Protein AF-A0A6J3HGB7-F1 (afdb_monomer_lite)

Structure (mmCIF, N/CA/C/O backbone):
data_AF-A0A6J3HGB7-F1
#
_entry.id   AF-A0A6J3HGB7-F1
#
loop_
_atom_site.group_PDB
_atom_site.id
_atom_site.type_symbol
_atom_site.label_atom_id
_atom_site.label_alt_id
_atom_site.label_comp_id
_atom_site.label_asym_id
_atom_site.label_entity_id
_atom_site.label_seq_id
_atom_site.pdbx_PDB_ins_code
_atom_site.Cartn_x
_atom_site.Cartn_y
_atom_site.Cartn_z
_atom_site.occupancy
_atom_site.B_iso_or_equiv
_atom_site.auth_seq_id
_atom_site.auth_comp_id
_atom_site.auth_asym_id
_atom_site.auth_atom_id
_atom_site.pdbx_PDB_model_num
ATOM 1 N N . MET A 1 1 ? 19.167 -33.750 -19.427 1.00 39.03 1 MET A N 1
ATOM 2 C CA . MET A 1 1 ? 19.162 -32.317 -19.784 1.00 39.03 1 MET A CA 1
ATOM 3 C C . MET A 1 1 ? 17.762 -31.804 -19.495 1.00 39.03 1 MET A C 1
ATOM 5 O O . MET A 1 1 ? 16.835 -32.245 -20.159 1.00 39.03 1 MET A O 1
ATOM 9 N N . PHE A 1 2 ? 17.576 -31.029 -18.424 1.00 48.53 2 PHE A N 1
ATOM 10 C CA . PHE A 1 2 ? 16.255 -30.507 -18.053 1.00 48.53 2 PHE A CA 1
ATOM 11 C C . PHE A 1 2 ? 15.879 -29.371 -19.017 1.00 48.53 2 PHE A C 1
ATOM 13 O O . PHE A 1 2 ? 16.733 -28.519 -19.270 1.00 48.53 2 PHE A O 1
ATOM 20 N N . PRO A 1 3 ? 14.667 -29.353 -19.597 1.00 56.09 3 PRO A N 1
ATOM 21 C CA . PRO A 1 3 ? 14.247 -28.240 -20.438 1.00 56.09 3 PRO A CA 1
ATOM 22 C C . PRO A 1 3 ? 14.141 -26.976 -19.579 1.00 56.09 3 PRO A C 1
ATOM 24 O O . PRO A 1 3 ? 13.545 -27.019 -18.503 1.00 56.09 3 PRO A O 1
ATOM 27 N N . LEU A 1 4 ? 14.718 -25.861 -20.044 1.00 62.16 4 LEU A N 1
ATOM 28 C CA . LEU A 1 4 ? 14.452 -24.543 -19.465 1.00 62.16 4 LEU A CA 1
ATOM 29 C C . LEU A 1 4 ? 12.952 -24.276 -19.602 1.00 62.16 4 LEU A C 1
ATOM 31 O O . LEU A 1 4 ? 12.456 -23.952 -20.679 1.00 62.16 4 LEU A O 1
ATOM 35 N N . GLN A 1 5 ? 12.213 -24.481 -18.520 1.00 63.41 5 GLN A N 1
ATOM 36 C CA . GLN A 1 5 ? 10.806 -24.134 -18.468 1.00 63.41 5 GLN A CA 1
ATOM 37 C C . GLN A 1 5 ? 10.692 -22.608 -18.485 1.00 63.41 5 GLN A C 1
ATOM 39 O O . GLN A 1 5 ? 11.228 -21.913 -17.621 1.00 63.41 5 GLN A O 1
ATOM 44 N N . LYS A 1 6 ? 10.014 -22.095 -19.514 1.00 63.28 6 LYS A N 1
ATOM 45 C CA . LYS A 1 6 ? 9.716 -20.674 -19.710 1.00 63.28 6 LYS A CA 1
ATOM 46 C C . LYS A 1 6 ? 8.657 -20.225 -18.696 1.00 63.28 6 LYS A C 1
ATOM 48 O O . LYS A 1 6 ? 7.471 -20.214 -19.005 1.00 63.28 6 LYS A O 1
ATOM 53 N N . TYR A 1 7 ? 9.066 -19.936 -17.466 1.00 66.31 7 TYR A N 1
ATOM 54 C CA . TYR A 1 7 ? 8.133 -19.596 -16.384 1.00 66.31 7 TYR A CA 1
ATOM 55 C C . TYR A 1 7 ? 7.674 -18.131 -16.385 1.00 66.31 7 TYR A C 1
ATOM 57 O O . TYR A 1 7 ? 6.673 -17.800 -15.757 1.00 66.31 7 TYR A O 1
ATOM 65 N N . ASN A 1 8 ? 8.384 -17.261 -17.097 1.00 71.50 8 ASN A N 1
ATOM 66 C CA . ASN A 1 8 ? 8.196 -15.817 -17.079 1.00 71.50 8 ASN A CA 1
ATOM 67 C C . ASN A 1 8 ? 7.549 -15.373 -18.397 1.00 71.50 8 ASN A C 1
ATOM 69 O O . ASN A 1 8 ? 7.973 -15.808 -19.469 1.00 71.50 8 ASN A O 1
ATOM 73 N N . ALA A 1 9 ? 6.566 -14.471 -18.321 1.00 76.38 9 ALA A N 1
ATOM 74 C CA . ALA A 1 9 ? 5.883 -13.916 -19.495 1.00 76.38 9 ALA A CA 1
ATOM 75 C C . ALA A 1 9 ? 6.840 -13.175 -20.452 1.00 76.38 9 ALA A C 1
ATOM 77 O O . ALA A 1 9 ? 6.576 -13.082 -21.647 1.00 76.38 9 ALA A O 1
ATOM 78 N N . ASP A 1 10 ? 7.985 -12.734 -19.931 1.00 77.81 10 ASP A N 1
ATOM 79 C CA . ASP A 1 10 ? 8.996 -11.975 -20.663 1.00 77.81 10 ASP A CA 1
ATOM 80 C C . ASP A 1 10 ? 10.023 -12.849 -21.403 1.00 77.81 10 ASP A C 1
ATOM 82 O O . ASP A 1 10 ? 10.951 -12.327 -22.017 1.00 77.81 10 ASP A O 1
ATOM 86 N N . TYR A 1 11 ? 9.902 -14.183 -21.339 1.00 75.81 11 TYR A N 1
ATOM 87 C CA . TYR A 1 11 ? 10.929 -15.105 -21.843 1.00 75.81 11 TYR A CA 1
ATOM 88 C C . TYR A 1 11 ? 11.267 -14.891 -23.330 1.00 75.81 11 TYR A C 1
ATOM 90 O O . TYR A 1 11 ? 12.415 -15.062 -23.732 1.00 75.81 11 TYR A O 1
ATOM 98 N N . ASP A 1 12 ? 10.275 -14.525 -24.144 1.00 84.25 12 ASP A N 1
ATOM 99 C CA . ASP A 1 12 ? 10.430 -14.336 -25.591 1.00 84.25 12 ASP A CA 1
ATOM 100 C C . ASP A 1 12 ? 10.630 -12.856 -25.992 1.00 84.25 12 ASP A C 1
ATOM 102 O O . ASP A 1 12 ? 10.549 -12.518 -27.175 1.00 84.25 12 ASP A O 1
ATOM 106 N N . LEU A 1 13 ? 10.904 -11.956 -25.036 1.00 84.56 13 LEU A N 1
ATOM 107 C CA . LEU A 1 13 ? 11.159 -10.545 -25.334 1.00 84.56 13 LEU A CA 1
ATOM 108 C C . LEU A 1 13 ? 12.553 -10.332 -25.932 1.00 84.56 13 LEU A C 1
ATOM 110 O O . LEU A 1 13 ? 13.559 -10.878 -25.477 1.00 84.56 13 LEU A O 1
ATOM 114 N N . SER A 1 14 ? 12.631 -9.447 -26.926 1.00 88.56 14 SER A N 1
ATOM 115 C CA . SER A 1 14 ? 13.919 -8.897 -27.354 1.00 88.56 14 SER A CA 1
ATOM 116 C C . SER A 1 14 ? 14.543 -8.057 -26.236 1.00 88.56 14 SER A C 1
ATOM 118 O O . SER A 1 14 ? 13.838 -7.501 -25.396 1.00 88.56 14 SER A O 1
ATOM 120 N N . ALA A 1 15 ? 15.867 -7.879 -26.268 1.00 89.06 15 ALA A N 1
ATOM 121 C CA . ALA A 1 15 ? 16.575 -7.057 -25.281 1.00 89.06 15 ALA A CA 1
ATOM 122 C C . ALA A 1 15 ? 16.002 -5.631 -25.160 1.00 89.06 15 ALA A C 1
ATOM 124 O O . ALA A 1 15 ? 15.938 -5.081 -24.064 1.00 89.06 15 ALA A O 1
ATOM 125 N N . ARG A 1 16 ? 15.537 -5.051 -26.275 1.00 92.25 16 ARG A N 1
ATOM 126 C CA . ARG A 1 16 ? 14.881 -3.739 -26.284 1.00 92.25 16 ARG A CA 1
ATOM 127 C C . ARG A 1 16 ? 13.529 -3.774 -25.580 1.00 92.25 16 ARG A C 1
ATOM 129 O O . ARG A 1 16 ? 13.282 -2.934 -24.731 1.00 92.25 16 ARG A O 1
ATOM 136 N N . GLN A 1 17 ? 12.689 -4.756 -25.899 1.00 92.44 17 GLN A N 1
ATOM 137 C CA . GLN A 1 17 ? 11.391 -4.899 -25.240 1.00 92.44 17 GLN A CA 1
ATOM 138 C C . GLN A 1 17 ? 11.554 -5.174 -23.745 1.00 92.44 17 GLN A C 1
ATOM 140 O O . GLN A 1 17 ? 10.836 -4.584 -22.958 1.00 92.44 17 GLN A O 1
ATOM 145 N N . GLY A 1 18 ? 12.528 -5.997 -23.345 1.00 90.50 18 GLY A N 1
ATOM 146 C CA . GLY A 1 18 ? 12.835 -6.212 -21.931 1.00 90.50 18 GLY A CA 1
ATOM 147 C C . GLY A 1 18 ? 13.256 -4.922 -21.220 1.00 90.50 18 GLY A C 1
ATOM 148 O O . GLY A 1 18 ? 12.787 -4.650 -20.118 1.00 90.50 18 GLY A O 1
ATOM 149 N N . ALA A 1 19 ? 14.087 -4.095 -21.864 1.00 93.44 19 ALA A N 1
ATOM 150 C CA . ALA A 1 19 ? 14.462 -2.787 -21.330 1.00 93.44 19 ALA A CA 1
ATOM 151 C C . ALA A 1 19 ? 13.259 -1.834 -21.226 1.00 93.44 19 ALA A C 1
ATOM 153 O O . ALA A 1 19 ? 13.108 -1.166 -20.206 1.00 93.44 19 ALA A O 1
ATOM 154 N N . ASP A 1 20 ? 12.387 -1.811 -22.238 1.00 93.88 20 ASP A N 1
ATOM 155 C CA . ASP A 1 20 ? 11.163 -1.006 -22.227 1.00 93.88 20 ASP A CA 1
ATOM 156 C C . ASP A 1 20 ? 10.222 -1.466 -21.096 1.00 93.88 20 ASP A C 1
ATOM 158 O O . ASP A 1 20 ? 9.747 -0.634 -20.323 1.00 93.88 20 ASP A O 1
ATOM 162 N N . THR A 1 21 ? 10.008 -2.778 -20.923 1.00 93.19 21 THR A N 1
ATOM 163 C CA . THR A 1 21 ? 9.191 -3.333 -19.829 1.00 93.19 21 THR A CA 1
ATOM 164 C C . THR A 1 21 ? 9.739 -2.915 -18.468 1.00 93.19 21 THR A C 1
ATOM 166 O O . THR A 1 21 ? 8.981 -2.423 -17.634 1.00 93.19 21 THR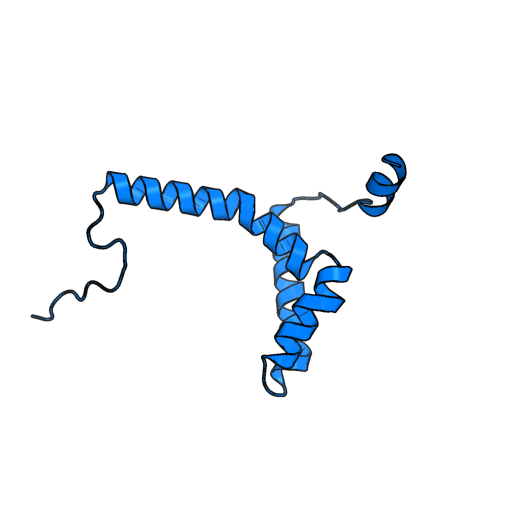 A O 1
ATOM 169 N N . LEU A 1 22 ? 11.054 -3.039 -18.252 1.00 92.94 22 LEU A N 1
ATOM 170 C CA . LEU A 1 22 ? 11.690 -2.604 -17.007 1.00 92.94 22 LEU A CA 1
ATOM 171 C C . LEU A 1 22 ? 11.537 -1.098 -16.784 1.00 92.94 22 LEU A 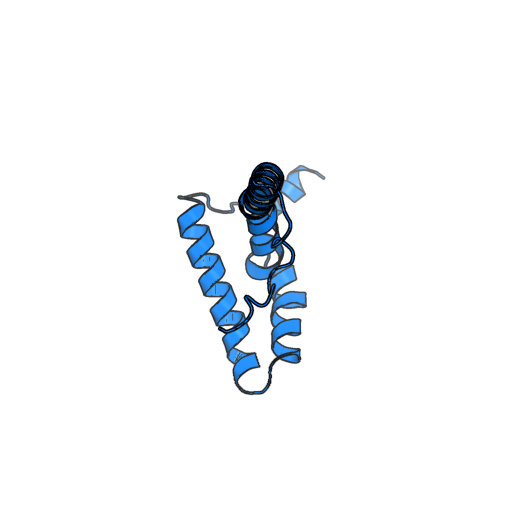C 1
ATOM 173 O O . LEU A 1 22 ? 11.194 -0.690 -15.680 1.00 92.94 22 LEU A O 1
ATOM 177 N N . ALA A 1 23 ? 11.722 -0.275 -17.819 1.00 95.38 23 ALA A N 1
ATOM 178 C CA . ALA A 1 23 ? 11.545 1.171 -17.714 1.00 95.38 23 ALA A CA 1
ATOM 179 C C . ALA A 1 23 ? 10.110 1.546 -17.305 1.00 95.38 23 ALA A C 1
ATOM 181 O O . ALA A 1 23 ? 9.918 2.404 -16.442 1.00 95.38 23 ALA A O 1
ATOM 182 N N . PHE A 1 24 ? 9.098 0.877 -17.867 1.00 95.00 24 PHE A N 1
ATOM 183 C CA . PHE A 1 24 ? 7.706 1.080 -17.464 1.00 95.00 24 PHE A CA 1
ATOM 184 C C . PHE A 1 24 ? 7.424 0.582 -16.045 1.00 95.00 24 PHE A C 1
ATOM 186 O O . PHE A 1 24 ? 6.736 1.274 -15.295 1.00 95.00 24 PHE A O 1
ATOM 193 N N . MET A 1 25 ? 7.960 -0.576 -15.650 1.00 94.75 25 MET A N 1
ATOM 194 C CA . MET A 1 25 ? 7.834 -1.073 -14.276 1.00 94.75 25 MET A CA 1
ATOM 195 C C . MET A 1 25 ? 8.431 -0.080 -13.277 1.00 94.75 25 MET A C 1
ATOM 197 O O . MET A 1 25 ? 7.751 0.300 -12.327 1.00 94.75 25 MET A O 1
ATOM 201 N N . SER A 1 26 ? 9.644 0.415 -13.537 1.00 94.44 26 SER A N 1
ATOM 202 C CA . SER A 1 26 ? 10.288 1.430 -12.703 1.00 94.44 26 SER A CA 1
ATOM 203 C C . SER A 1 26 ? 9.466 2.715 -12.630 1.00 94.44 26 SER A C 1
ATOM 205 O O . SER A 1 26 ? 9.275 3.252 -11.545 1.00 94.44 26 SER A O 1
ATOM 207 N N . LEU A 1 27 ? 8.894 3.180 -13.746 1.00 94.88 27 LEU A N 1
ATOM 208 C CA . LEU A 1 27 ? 8.027 4.361 -13.739 1.00 94.88 27 LEU A CA 1
ATOM 209 C C . LEU A 1 27 ? 6.795 4.172 -12.838 1.00 94.88 27 LEU A C 1
ATOM 211 O O . LEU A 1 27 ? 6.429 5.083 -12.094 1.00 94.88 27 LEU A O 1
ATOM 215 N N . LEU A 1 28 ? 6.148 3.004 -12.892 1.00 94.19 28 LEU A N 1
ATOM 216 C CA . LEU A 1 28 ? 5.005 2.695 -12.029 1.00 94.19 28 LEU A CA 1
ATOM 217 C C . LEU A 1 28 ? 5.423 2.602 -10.558 1.00 94.19 28 LEU A C 1
ATOM 219 O O . LEU A 1 28 ? 4.744 3.152 -9.691 1.00 94.19 28 LEU A O 1
ATOM 223 N N . GLU A 1 29 ? 6.547 1.954 -10.269 1.00 89.81 29 GLU A N 1
ATOM 224 C CA . GLU A 1 29 ? 7.092 1.867 -8.913 1.00 89.81 29 GLU A CA 1
ATOM 225 C C . GLU A 1 29 ? 7.471 3.241 -8.346 1.00 89.81 29 GLU A C 1
ATOM 227 O O . GLU A 1 29 ? 7.265 3.493 -7.162 1.00 89.81 29 GLU A O 1
ATOM 232 N N . GLU A 1 30 ? 7.971 4.157 -9.171 1.00 87.25 30 GLU A N 1
ATOM 233 C CA . GLU A 1 30 ? 8.368 5.492 -8.724 1.00 87.25 30 GLU A CA 1
ATOM 234 C C . GLU A 1 30 ? 7.199 6.473 -8.607 1.00 87.25 30 GLU A C 1
ATOM 236 O O . GLU A 1 30 ? 7.221 7.352 -7.745 1.00 87.25 30 GLU A O 1
ATOM 241 N N . LYS A 1 31 ? 6.194 6.380 -9.485 1.00 87.94 31 LYS A N 1
ATOM 242 C CA . LYS A 1 31 ? 5.119 7.385 -9.574 1.00 87.94 31 LYS A CA 1
ATOM 243 C C . LYS A 1 31 ? 3.785 6.909 -9.029 1.00 87.94 31 LYS A C 1
ATOM 245 O O . LYS A 1 31 ? 3.086 7.693 -8.398 1.00 87.94 31 LYS A O 1
ATOM 250 N N . LEU A 1 32 ? 3.421 5.651 -9.264 1.00 89.94 32 LEU A N 1
ATOM 251 C CA . LEU A 1 32 ? 2.115 5.120 -8.876 1.00 89.94 32 LEU A CA 1
ATOM 252 C C . LEU A 1 32 ? 2.150 4.467 -7.494 1.00 89.94 32 LEU A C 1
ATOM 254 O O . LEU A 1 32 ? 1.245 4.684 -6.690 1.00 89.94 32 LEU A O 1
ATOM 258 N N . LEU A 1 33 ? 3.191 3.685 -7.196 1.00 88.25 33 LEU A N 1
ATOM 259 C CA . LEU A 1 33 ? 3.286 2.975 -5.921 1.00 88.25 33 LEU A CA 1
ATOM 260 C C . LEU A 1 33 ? 3.213 3.911 -4.698 1.00 88.25 33 LEU A C 1
ATOM 262 O O . LEU A 1 33 ? 2.485 3.558 -3.771 1.00 88.25 33 LEU A O 1
ATOM 266 N N . PRO A 1 34 ? 3.859 5.098 -4.665 1.00 88.25 34 PRO A N 1
ATOM 267 C CA . PRO A 1 34 ? 3.738 6.004 -3.522 1.00 88.25 34 PRO A CA 1
ATOM 268 C C . PRO A 1 34 ? 2.300 6.477 -3.290 1.00 88.25 34 PRO A C 1
ATOM 270 O O . PRO A 1 34 ? 1.844 6.494 -2.150 1.00 88.25 34 PRO A O 1
ATOM 273 N N . VAL A 1 35 ? 1.566 6.784 -4.368 1.00 90.31 35 VAL A N 1
ATOM 274 C CA . VAL A 1 35 ? 0.155 7.200 -4.307 1.00 90.31 35 VAL A CA 1
ATOM 275 C C . VAL A 1 35 ? -0.700 6.079 -3.728 1.00 90.31 35 VAL A C 1
ATOM 277 O O . VAL A 1 35 ? -1.450 6.302 -2.784 1.00 90.31 35 VAL A O 1
ATOM 280 N N . LEU A 1 36 ? -0.537 4.850 -4.226 1.00 91.44 36 LEU A N 1
ATOM 281 C CA . LEU A 1 36 ? -1.273 3.695 -3.708 1.00 91.44 36 LEU A CA 1
ATOM 282 C C . LEU A 1 36 ? -0.957 3.445 -2.232 1.00 91.44 36 LEU A C 1
ATOM 284 O O . LEU A 1 36 ? -1.865 3.201 -1.440 1.00 91.44 36 LEU A O 1
ATOM 288 N N . VAL A 1 37 ? 0.318 3.518 -1.841 1.00 90.38 37 VAL A N 1
ATOM 289 C CA . VAL A 1 37 ? 0.709 3.336 -0.440 1.00 90.38 37 VAL A CA 1
ATOM 290 C C . VAL A 1 37 ? 0.073 4.412 0.440 1.00 90.38 37 VAL A C 1
ATOM 292 O O . VAL A 1 37 ? -0.462 4.070 1.494 1.00 90.38 37 VAL A O 1
ATOM 295 N N . HIS A 1 38 ? 0.072 5.673 -0.003 1.00 89.94 38 HIS A N 1
ATOM 296 C CA . HIS A 1 38 ? -0.593 6.763 0.703 1.00 89.94 38 HIS A CA 1
ATOM 297 C C . HIS A 1 38 ? -2.088 6.480 0.882 1.00 89.94 38 HIS A C 1
ATOM 299 O O . HIS A 1 38 ? -2.574 6.404 2.009 1.00 89.94 38 HIS A O 1
ATOM 305 N N . THR A 1 39 ? -2.797 6.213 -0.215 1.00 92.81 39 THR A N 1
ATOM 306 C CA . THR A 1 39 ? -4.239 5.947 -0.207 1.00 92.81 39 THR A CA 1
ATOM 307 C C . THR A 1 39 ? -4.611 4.755 0.673 1.00 92.81 39 THR A C 1
ATOM 309 O O . THR A 1 39 ? -5.600 4.822 1.392 1.00 92.81 39 THR A O 1
ATOM 312 N N . PHE A 1 40 ? -3.850 3.657 0.641 1.00 93.06 40 PHE A N 1
ATOM 313 C CA . PHE A 1 40 ? -4.222 2.451 1.386 1.00 93.06 40 PHE A CA 1
ATOM 314 C C . PHE A 1 40 ? -3.788 2.462 2.855 1.00 93.06 40 PHE A C 1
ATOM 316 O O . PHE A 1 40 ? -4.478 1.856 3.680 1.00 93.06 40 PHE A O 1
ATOM 323 N N . TRP A 1 41 ? -2.649 3.077 3.187 1.00 92.69 41 TRP A N 1
ATOM 324 C CA . TRP A 1 41 ? -2.005 2.908 4.498 1.00 92.69 41 TRP A CA 1
ATOM 325 C C . TRP A 1 41 ? -1.834 4.200 5.301 1.00 92.69 41 TRP A C 1
ATOM 327 O O . TRP A 1 41 ? -1.687 4.109 6.523 1.00 92.69 41 TRP A O 1
ATOM 337 N N . ILE A 1 42 ? -1.840 5.365 4.648 1.00 89.06 42 ILE A N 1
ATOM 338 C CA . ILE A 1 42 ? -1.606 6.669 5.289 1.00 89.06 42 ILE A CA 1
ATOM 339 C C . ILE A 1 42 ? -2.908 7.439 5.463 1.00 89.06 42 ILE A C 1
ATOM 341 O O . ILE A 1 42 ? -3.177 7.909 6.567 1.00 89.06 42 ILE A O 1
ATOM 345 N N . ASP A 1 43 ? -3.740 7.503 4.421 1.00 91.88 43 ASP A N 1
ATOM 346 C CA . ASP A 1 43 ? -5.059 8.115 4.531 1.00 91.88 43 ASP A CA 1
ATOM 347 C C . ASP A 1 43 ? -5.885 7.386 5.599 1.00 91.88 43 ASP A C 1
ATOM 349 O O . ASP A 1 43 ? -6.183 6.189 5.502 1.00 91.88 43 ASP A O 1
ATOM 353 N N . THR A 1 44 ? -6.227 8.117 6.659 1.00 90.81 44 THR A N 1
ATOM 354 C CA . THR A 1 44 ? -6.806 7.523 7.870 1.00 90.81 44 THR A CA 1
ATOM 355 C C . THR A 1 44 ? -8.184 6.944 7.581 1.00 90.81 44 THR A C 1
ATOM 357 O O . THR A 1 44 ? -8.516 5.858 8.070 1.00 90.81 44 THR A O 1
ATOM 360 N N . LYS A 1 45 ? -8.975 7.631 6.750 1.00 93.62 45 LYS A N 1
ATOM 361 C CA . LYS A 1 45 ? -10.324 7.202 6.391 1.00 93.62 45 LYS A CA 1
ATOM 362 C C . LYS A 1 45 ? -10.284 5.904 5.591 1.00 93.62 45 LYS A C 1
ATOM 364 O O . LYS A 1 45 ? -10.887 4.915 6.009 1.00 93.62 45 LYS A O 1
ATOM 369 N N . ASN A 1 46 ? -9.516 5.862 4.508 1.00 93.19 46 ASN A N 1
ATOM 370 C CA . ASN A 1 46 ? -9.359 4.673 3.678 1.00 93.19 46 ASN A CA 1
ATOM 371 C C . ASN A 1 46 ? -8.751 3.512 4.465 1.00 93.19 46 ASN A C 1
ATOM 373 O O . ASN A 1 46 ? -9.233 2.380 4.359 1.00 93.19 46 ASN A O 1
ATOM 377 N N . TYR A 1 47 ? -7.744 3.768 5.305 1.00 95.19 47 TYR A N 1
ATOM 378 C CA . TYR A 1 47 ? -7.145 2.715 6.114 1.00 95.19 47 TYR A CA 1
ATOM 379 C C . TYR A 1 47 ? -8.159 2.086 7.080 1.00 95.19 47 TYR A C 1
ATOM 381 O O . TYR A 1 47 ? -8.268 0.859 7.139 1.00 95.19 47 TYR A O 1
ATOM 389 N N . VAL A 1 48 ? -8.920 2.890 7.828 1.00 93.69 48 VAL A N 1
ATOM 390 C CA . VAL A 1 48 ? -9.866 2.383 8.836 1.00 93.69 48 VAL A CA 1
ATOM 391 C C . VAL A 1 48 ? -11.112 1.775 8.197 1.00 93.69 48 VAL A C 1
ATOM 393 O O . VAL A 1 48 ? -11.593 0.737 8.662 1.00 93.69 48 VAL A O 1
ATOM 396 N N . GLU A 1 49 ? -11.655 2.406 7.159 1.00 95.31 49 GLU A N 1
ATOM 397 C CA . GLU A 1 49 ? -12.933 2.009 6.570 1.00 95.31 49 GLU A CA 1
ATOM 398 C C . GLU A 1 49 ? -12.802 0.889 5.544 1.00 95.31 49 GLU A C 1
ATOM 400 O O . GLU A 1 49 ? -13.721 0.074 5.455 1.00 95.31 49 GLU A O 1
ATOM 405 N N . VAL A 1 50 ? -11.677 0.821 4.825 1.00 95.94 50 VAL A N 1
ATOM 406 C CA . VAL A 1 50 ? -11.477 -0.098 3.699 1.00 95.94 50 VAL A CA 1
ATOM 407 C C . VAL A 1 50 ? -10.328 -1.061 3.980 1.00 95.94 50 VAL A C 1
ATOM 409 O O . VAL A 1 50 ? -10.571 -2.247 4.207 1.00 95.94 50 VAL A O 1
ATOM 412 N N . THR A 1 51 ? -9.082 -0.579 4.019 1.00 95.88 51 THR A N 1
ATOM 413 C CA . THR A 1 51 ? -7.888 -1.441 4.018 1.00 95.88 51 THR A CA 1
ATOM 414 C C . THR A 1 51 ? -7.862 -2.378 5.222 1.00 95.88 51 THR A C 1
ATOM 416 O O . THR A 1 51 ? -7.789 -3.598 5.073 1.00 95.88 51 THR A O 1
ATOM 419 N N . ARG A 1 52 ? -7.969 -1.836 6.439 1.00 95.69 52 ARG A N 1
ATOM 420 C CA . ARG A 1 52 ? -7.908 -2.627 7.672 1.00 95.69 52 ARG A CA 1
ATOM 421 C C . ARG A 1 52 ? -9.041 -3.644 7.746 1.00 95.69 52 ARG A C 1
ATOM 423 O O . ARG A 1 52 ? -8.787 -4.774 8.153 1.00 95.69 52 ARG A O 1
ATOM 430 N N . LYS A 1 53 ? -10.268 -3.254 7.378 1.00 94.88 53 LYS A N 1
ATOM 431 C CA . LYS A 1 53 ? -11.432 -4.153 7.415 1.00 94.88 53 LYS A CA 1
ATOM 432 C C . LYS A 1 53 ? -11.272 -5.292 6.420 1.00 94.88 53 LYS A C 1
ATOM 434 O O . LYS A 1 53 ? -11.383 -6.443 6.820 1.00 94.88 53 LYS A O 1
ATOM 439 N N . TRP A 1 54 ? -10.893 -4.980 5.181 1.00 95.69 54 TRP A N 1
ATOM 440 C CA . TRP A 1 54 ? -10.681 -5.984 4.143 1.00 95.69 54 TRP A CA 1
ATOM 441 C C . TRP A 1 54 ? -9.635 -7.025 4.558 1.00 95.69 54 TRP A C 1
ATOM 443 O O . TRP A 1 54 ? -9.895 -8.225 4.493 1.00 95.69 54 TRP A O 1
ATOM 453 N N . TYR A 1 55 ? -8.479 -6.590 5.078 1.00 95.06 55 TYR A N 1
ATOM 454 C CA . TYR A 1 55 ? -7.467 -7.526 5.578 1.00 95.06 55 TYR A CA 1
ATOM 455 C C . TYR A 1 55 ? -7.934 -8.293 6.825 1.00 95.06 55 TYR A C 1
ATOM 457 O O . TYR A 1 55 ? -7.575 -9.457 6.991 1.00 95.06 55 TYR A O 1
ATOM 465 N N . ALA A 1 56 ? -8.714 -7.674 7.716 1.00 94.81 56 ALA A N 1
ATOM 466 C CA . ALA A 1 56 ? -9.234 -8.357 8.898 1.00 94.81 56 ALA A CA 1
ATOM 467 C C . ALA A 1 56 ? -10.276 -9.439 8.550 1.00 94.81 56 ALA A C 1
ATOM 469 O O . ALA A 1 56 ? -10.362 -10.448 9.249 1.00 94.81 56 ALA A O 1
ATOM 470 N N . GLU A 1 57 ? -11.037 -9.243 7.473 1.00 95.56 57 GLU A N 1
ATOM 471 C CA . GLU A 1 57 ? -12.024 -10.198 6.958 1.00 95.56 57 GLU A CA 1
ATOM 472 C C . GLU A 1 57 ? -11.378 -11.312 6.124 1.00 95.56 57 GLU A C 1
ATOM 474 O O . GLU A 1 57 ? -11.773 -12.471 6.230 1.00 95.56 57 GLU A O 1
ATOM 479 N N . ALA A 1 58 ? -10.363 -10.982 5.321 1.00 96.44 58 ALA A N 1
ATOM 480 C CA . ALA A 1 58 ? -9.685 -11.941 4.450 1.00 96.44 58 ALA A CA 1
ATOM 481 C C . ALA A 1 58 ? -8.731 -12.888 5.201 1.00 96.44 58 ALA A C 1
ATOM 483 O O . ALA A 1 58 ? -8.407 -13.966 4.699 1.00 96.44 58 ALA A O 1
ATOM 484 N N . MET A 1 59 ? -8.254 -12.498 6.388 1.00 93.75 59 MET A N 1
ATOM 485 C CA . MET A 1 59 ? -7.247 -13.252 7.137 1.00 93.75 59 MET A CA 1
ATOM 486 C C . MET A 1 59 ? -7.861 -14.073 8.280 1.00 93.75 59 MET A C 1
ATOM 488 O O . MET A 1 59 ? -8.719 -13.578 9.014 1.00 93.75 59 MET A O 1
ATOM 492 N N . PRO A 1 60 ? -7.379 -15.306 8.520 1.00 95.62 60 PRO A N 1
ATOM 493 C CA . PRO A 1 60 ? -7.852 -16.113 9.634 1.00 95.62 60 PRO A CA 1
ATOM 494 C C . PRO A 1 60 ? -7.345 -15.571 10.975 1.00 95.62 60 PRO A C 1
ATOM 496 O O . PRO A 1 60 ? -6.299 -14.920 11.071 1.00 95.62 60 PRO A O 1
ATOM 499 N N . PHE A 1 61 ? -8.061 -15.913 12.042 1.00 94.25 61 PHE A N 1
ATOM 500 C CA . PHE A 1 61 ? -7.5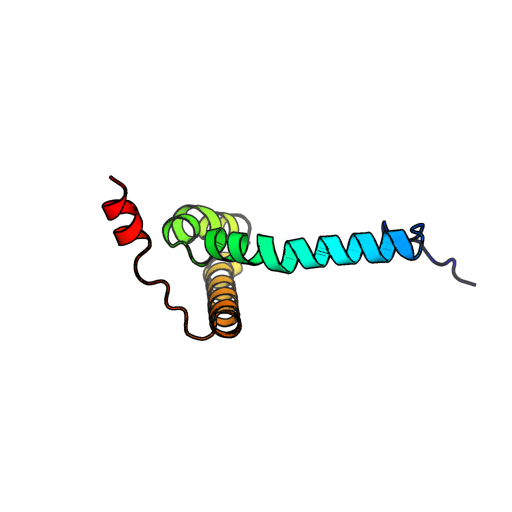75 -15.725 13.404 1.00 94.25 61 PHE A CA 1
ATOM 501 C C . PHE A 1 61 ? -6.241 -16.476 13.615 1.00 94.25 61 PHE A C 1
ATOM 503 O O . PHE A 1 61 ? -6.142 -17.634 13.203 1.00 94.25 61 PHE A O 1
ATOM 510 N N . PRO A 1 62 ? -5.223 -15.879 14.269 1.00 93.56 62 PRO A N 1
ATOM 511 C CA . PRO A 1 62 ? -5.201 -14.549 14.894 1.00 93.56 62 PRO A CA 1
ATOM 512 C C . PRO A 1 62 ? -4.618 -13.433 14.010 1.00 93.56 62 PRO A C 1
ATOM 514 O O . PRO A 1 62 ? -4.451 -12.309 14.482 1.00 93.56 62 PRO A O 1
ATOM 517 N N . LEU A 1 63 ? -4.272 -13.724 12.751 1.00 95.06 63 LEU A N 1
ATOM 518 C CA . LEU A 1 63 ? -3.552 -12.794 11.874 1.00 95.06 63 LEU A CA 1
ATOM 519 C C . LEU A 1 63 ? -4.346 -11.512 11.605 1.00 95.06 63 LEU A C 1
ATOM 521 O O . LEU A 1 63 ? -3.755 -10.434 11.558 1.00 95.06 63 LEU A O 1
ATOM 525 N N . ASN A 1 64 ? -5.672 -11.605 11.499 1.00 94.38 64 ASN A N 1
ATOM 526 C CA . ASN A 1 64 ? -6.552 -10.450 11.306 1.00 94.38 64 ASN A CA 1
ATOM 527 C C . ASN A 1 64 ? -6.409 -9.347 12.372 1.00 94.38 64 ASN A C 1
ATOM 529 O O . ASN A 1 64 ? -6.642 -8.178 12.068 1.00 94.38 64 ASN A O 1
ATOM 533 N N . PHE A 1 65 ? -5.989 -9.680 13.596 1.00 93.25 65 PHE A N 1
ATOM 534 C CA . PHE A 1 65 ? -5.872 -8.710 14.684 1.00 93.25 65 PHE A CA 1
ATOM 535 C C . PHE A 1 65 ? -4.648 -7.800 14.566 1.00 93.25 65 PHE A C 1
ATOM 537 O O . PHE A 1 65 ? -4.729 -6.620 14.908 1.00 93.25 65 PHE A O 1
ATOM 544 N N . PHE A 1 66 ? -3.511 -8.326 14.108 1.00 94.25 66 PHE A N 1
ATOM 545 C CA . PHE A 1 66 ? -2.233 -7.607 14.176 1.00 94.25 66 PHE A CA 1
ATOM 546 C C . PHE A 1 66 ? -1.539 -7.429 12.830 1.00 94.25 66 PHE A C 1
ATOM 548 O O . PHE A 1 66 ? -0.700 -6.535 12.706 1.00 94.25 66 PHE A O 1
ATOM 555 N N . LEU A 1 67 ? -1.865 -8.241 11.820 1.00 94.88 67 LEU A N 1
ATOM 556 C CA . LEU A 1 67 ? -1.226 -8.151 10.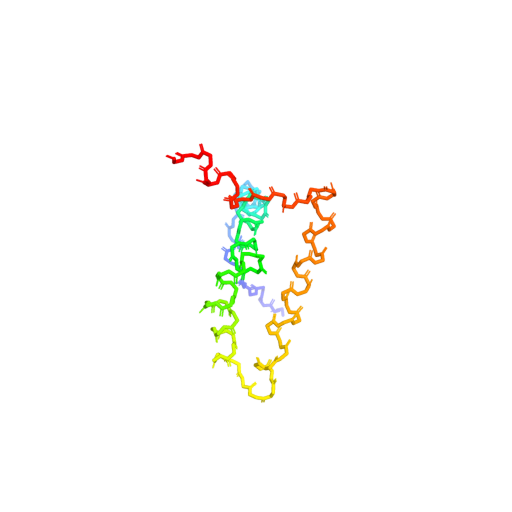511 1.00 94.88 67 LEU A CA 1
ATOM 557 C C . LEU A 1 67 ? -1.486 -6.798 9.826 1.00 94.88 67 LEU A C 1
ATOM 559 O O . LEU A 1 67 ? -0.495 -6.177 9.435 1.00 94.88 67 LEU A O 1
ATOM 563 N N . PRO A 1 68 ? -2.729 -6.264 9.766 1.00 94.50 68 PRO A N 1
ATOM 564 C CA . PRO A 1 68 ? -2.971 -4.961 9.140 1.00 94.50 68 PRO A CA 1
ATOM 565 C C . PRO A 1 68 ? -2.167 -3.840 9.814 1.00 94.50 68 PRO A C 1
ATOM 567 O O . PRO A 1 68 ? -1.494 -3.062 9.145 1.00 94.50 68 PRO A O 1
ATOM 570 N N . GLY A 1 69 ? -2.144 -3.820 11.153 1.00 94.44 69 GLY A N 1
ATOM 571 C CA . GLY A 1 69 ? -1.399 -2.817 11.921 1.00 94.44 69 GLY A CA 1
ATOM 572 C C . GLY A 1 69 ? 0.12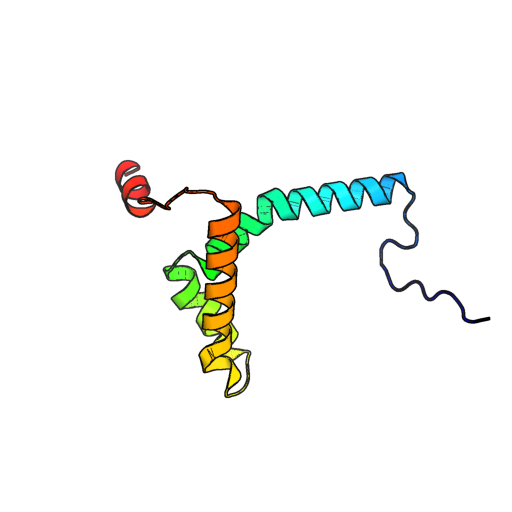3 -2.982 11.857 1.00 94.44 69 GLY A C 1
ATOM 573 O O . GLY A 1 69 ? 0.865 -2.021 12.052 1.00 94.44 69 GLY A O 1
ATOM 574 N N . ARG A 1 70 ? 0.631 -4.190 11.588 1.00 94.94 70 ARG A N 1
ATOM 575 C CA . ARG A 1 70 ? 2.057 -4.401 11.304 1.00 94.94 70 ARG A CA 1
ATOM 576 C C . ARG A 1 70 ? 2.417 -3.859 9.923 1.00 94.94 70 ARG A C 1
ATOM 578 O O . ARG A 1 70 ? 3.402 -3.140 9.815 1.00 94.94 70 ARG A O 1
ATOM 585 N N . MET A 1 71 ? 1.615 -4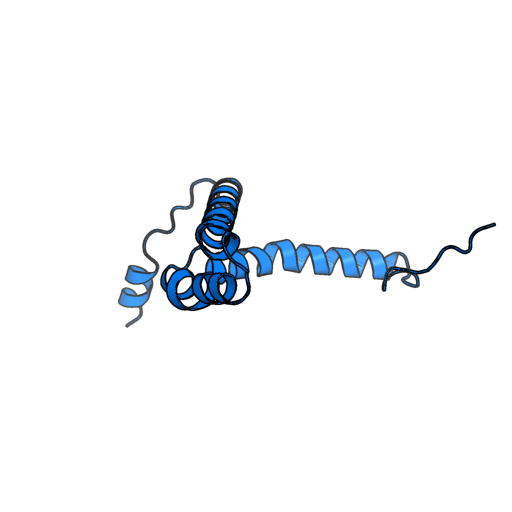.170 8.907 1.00 94.25 71 MET A N 1
ATOM 586 C CA . MET A 1 71 ? 1.844 -3.698 7.541 1.00 94.25 71 MET A CA 1
ATOM 587 C C . MET A 1 71 ? 1.778 -2.171 7.460 1.00 94.25 71 MET A C 1
ATOM 589 O O . MET A 1 71 ? 2.683 -1.560 6.900 1.00 94.25 71 MET A O 1
ATOM 593 N N . GLN A 1 72 ? 0.782 -1.550 8.102 1.00 94.75 72 GLN A N 1
ATOM 594 C CA . GLN A 1 72 ? 0.658 -0.092 8.148 1.00 94.75 72 GLN A CA 1
ATOM 595 C C . GLN A 1 72 ? 1.924 0.573 8.703 1.00 94.75 72 GLN A C 1
ATOM 597 O O . GLN A 1 72 ? 2.454 1.495 8.091 1.00 94.75 72 GLN A O 1
ATOM 602 N N . ARG A 1 73 ? 2.455 0.067 9.826 1.00 93.56 73 ARG A N 1
ATOM 603 C CA . ARG A 1 73 ? 3.702 0.580 10.414 1.00 93.56 73 ARG A CA 1
ATOM 604 C C . ARG A 1 73 ? 4.888 0.461 9.462 1.00 93.56 73 ARG A C 1
ATOM 606 O O . ARG A 1 73 ? 5.607 1.434 9.289 1.00 93.56 73 ARG A O 1
ATOM 613 N N . GLN A 1 74 ? 5.043 -0.680 8.791 1.00 93.12 74 GLN A N 1
ATOM 614 C CA . GLN A 1 74 ? 6.129 -0.872 7.825 1.00 93.12 74 GLN A CA 1
ATOM 615 C C . GLN A 1 74 ? 6.053 0.116 6.652 1.00 93.12 74 GLN A C 1
ATOM 617 O O . GLN A 1 74 ? 7.081 0.631 6.216 1.00 93.12 74 GLN A O 1
ATOM 622 N N . TYR A 1 75 ? 4.851 0.395 6.137 1.00 90.81 75 TYR A N 1
ATOM 623 C CA . TYR A 1 75 ? 4.673 1.365 5.055 1.00 90.81 75 TYR A CA 1
ATOM 624 C C . TYR A 1 75 ? 4.876 2.811 5.519 1.00 90.81 75 TYR A C 1
ATOM 626 O O . TYR A 1 75 ? 5.493 3.583 4.789 1.00 90.81 75 TYR A O 1
ATOM 634 N N . MET A 1 76 ? 4.442 3.159 6.736 1.00 88.81 76 MET A N 1
ATOM 635 C CA . MET A 1 76 ? 4.725 4.467 7.339 1.00 88.81 76 MET A CA 1
ATOM 636 C C . MET A 1 76 ? 6.230 4.693 7.520 1.00 88.81 76 MET A C 1
ATOM 638 O O . MET A 1 76 ? 6.746 5.722 7.096 1.00 88.81 76 MET A O 1
ATOM 642 N N . GLU A 1 77 ? 6.949 3.718 8.082 1.00 89.31 77 GLU A N 1
ATOM 643 C CA . GLU A 1 77 ? 8.407 3.782 8.255 1.00 89.31 77 GLU A CA 1
ATOM 644 C C . GLU A 1 77 ? 9.125 3.911 6.904 1.00 89.31 77 GLU A C 1
ATOM 646 O O . GLU A 1 77 ? 10.015 4.744 6.739 1.00 89.31 77 GLU A O 1
ATOM 651 N N . ARG A 1 78 ? 8.711 3.126 5.900 1.00 85.75 78 ARG A N 1
ATOM 652 C CA . ARG A 1 78 ? 9.290 3.191 4.552 1.00 85.75 78 ARG A CA 1
ATOM 653 C C . ARG A 1 78 ? 9.063 4.550 3.893 1.00 85.75 78 ARG A C 1
ATOM 655 O O . ARG A 1 78 ? 9.980 5.056 3.254 1.00 85.75 78 ARG A O 1
ATOM 662 N N . LEU A 1 79 ? 7.875 5.137 4.037 1.00 80.25 79 LEU A N 1
ATOM 663 C CA . LEU A 1 79 ? 7.599 6.468 3.501 1.00 80.25 79 LEU A CA 1
ATOM 664 C C . LEU A 1 79 ? 8.410 7.543 4.221 1.00 80.25 79 LEU A C 1
ATOM 666 O O . LEU A 1 79 ? 9.012 8.368 3.551 1.00 80.25 79 LEU A O 1
ATOM 670 N N . GLN A 1 80 ? 8.525 7.491 5.548 1.00 80.25 80 GLN A N 1
ATOM 671 C CA . GLN A 1 80 ? 9.371 8.431 6.294 1.00 80.25 80 GLN A CA 1
ATOM 672 C C . GLN A 1 80 ? 10.832 8.403 5.820 1.00 80.25 80 GLN A C 1
ATOM 674 O O . GLN A 1 80 ? 11.459 9.453 5.696 1.00 80.25 80 GLN A O 1
ATOM 679 N N . LEU A 1 81 ? 11.362 7.217 5.501 1.00 81.75 81 LEU A N 1
ATOM 680 C CA . LEU A 1 81 ? 12.714 7.065 4.955 1.00 81.75 81 LEU A CA 1
ATOM 681 C C . LEU A 1 81 ? 12.862 7.631 3.533 1.00 81.75 81 LEU A C 1
ATOM 683 O O . LEU A 1 81 ? 13.920 8.160 3.202 1.00 81.75 81 LEU A O 1
ATOM 687 N N . LEU A 1 82 ? 11.833 7.509 2.692 1.00 73.25 82 LEU A N 1
ATOM 688 C CA . LEU A 1 82 ? 11.858 7.985 1.302 1.00 73.25 82 LEU A CA 1
ATOM 689 C C . LEU A 1 82 ? 11.565 9.486 1.183 1.00 73.25 82 LEU A C 1
ATOM 691 O O . LEU A 1 82 ? 12.102 10.144 0.297 1.00 73.25 82 LEU A O 1
ATOM 695 N N . SER A 1 83 ? 10.715 10.016 2.061 1.00 65.56 83 SER A N 1
ATOM 696 C CA . SER A 1 83 ? 10.170 11.372 1.979 1.00 65.56 83 SER A CA 1
ATOM 697 C C . SER A 1 83 ? 10.993 12.433 2.701 1.00 65.56 83 SER A C 1
ATOM 699 O O . SER A 1 83 ? 10.581 13.584 2.647 1.00 65.56 83 SER A O 1
ATOM 701 N N . GLY A 1 84 ? 12.103 12.076 3.367 1.00 54.03 84 GLY A N 1
ATOM 702 C CA . GLY A 1 84 ? 13.083 13.005 3.955 1.00 54.03 84 GLY A CA 1
ATOM 703 C C . GLY A 1 84 ? 12.490 14.333 4.446 1.00 54.03 84 GLY A C 1
ATOM 704 O O . GLY A 1 84 ? 12.517 15.318 3.720 1.00 54.03 84 GLY A O 1
ATOM 705 N N . GLU A 1 85 ? 11.942 14.347 5.664 1.00 49.72 85 GLU A N 1
ATOM 706 C CA . GLU A 1 85 ? 11.348 15.527 6.328 1.00 49.72 85 GLU A CA 1
ATOM 707 C C . GLU A 1 85 ? 10.075 16.149 5.720 1.00 49.72 85 GLU A C 1
ATOM 709 O O . GLU A 1 85 ? 9.619 17.171 6.233 1.00 49.72 85 GLU A O 1
ATOM 714 N N . HIS A 1 86 ? 9.407 15.557 4.725 1.00 47.72 86 HIS A N 1
ATOM 715 C CA . HIS A 1 86 ? 8.087 16.076 4.347 1.00 47.72 86 HIS A CA 1
ATOM 716 C C . HIS A 1 86 ? 6.991 15.559 5.293 1.00 47.72 86 HIS A C 1
ATOM 718 O O . HIS A 1 86 ? 6.442 14.468 5.125 1.00 47.72 86 HIS A O 1
ATOM 724 N N . ARG A 1 87 ? 6.707 16.350 6.336 1.00 50.16 87 ARG A N 1
ATOM 725 C CA . ARG A 1 87 ? 5.492 16.220 7.150 1.00 50.16 87 ARG A CA 1
ATOM 726 C C . ARG A 1 87 ? 4.274 16.426 6.237 1.00 50.16 87 ARG A C 1
ATOM 728 O O . ARG A 1 87 ? 4.264 17.424 5.517 1.00 50.16 87 ARG A O 1
ATOM 735 N N . PRO A 1 88 ? 3.257 15.549 6.273 1.00 52.38 88 PRO A N 1
ATOM 736 C CA . PRO A 1 88 ? 1.957 15.867 5.705 1.00 52.38 88 PRO A CA 1
ATOM 737 C C . PRO A 1 88 ? 1.307 16.895 6.637 1.00 52.38 88 PRO A C 1
ATOM 739 O O . PRO A 1 88 ? 0.608 16.538 7.582 1.00 52.38 88 PRO A O 1
ATOM 742 N N . GLU A 1 89 ? 1.657 18.167 6.461 1.00 47.09 89 GLU A N 1
ATOM 743 C CA . GLU A 1 89 ? 0.894 19.263 7.049 1.00 47.09 89 GLU A CA 1
ATOM 744 C C . GLU A 1 89 ? -0.307 19.515 6.130 1.00 47.09 89 GLU A C 1
ATOM 746 O O . GLU A 1 89 ? -0.164 19.934 4.983 1.00 47.09 89 GLU A O 1
ATOM 751 N N . ASP A 1 90 ? -1.470 19.133 6.657 1.00 53.16 90 ASP A N 1
ATOM 752 C CA . ASP A 1 90 ? -2.764 19.763 6.423 1.00 53.16 90 ASP A CA 1
ATOM 753 C C . ASP A 1 90 ? -3.362 19.682 5.004 1.00 53.16 90 ASP A C 1
ATOM 755 O O . ASP A 1 90 ? -3.786 20.677 4.417 1.00 53.16 90 ASP A O 1
ATOM 759 N N . GLU A 1 91 ? -3.534 18.457 4.487 1.00 54.59 91 GLU A N 1
ATOM 760 C CA . GLU A 1 91 ? -4.461 18.197 3.364 1.00 54.59 91 GLU A CA 1
ATOM 761 C C . GLU A 1 91 ? -5.889 18.696 3.682 1.00 54.59 91 GLU A C 1
ATOM 763 O O . GLU A 1 91 ? -6.565 19.238 2.811 1.00 54.59 91 GLU A O 1
ATOM 768 N N . GLU A 1 92 ? -6.326 18.599 4.946 1.00 54.19 92 GLU A N 1
ATOM 769 C CA . GLU A 1 92 ? -7.652 19.058 5.396 1.00 54.19 92 GLU A CA 1
ATOM 770 C C . GLU A 1 92 ? -7.785 20.599 5.409 1.00 54.19 92 GLU A C 1
ATOM 772 O O . GLU A 1 92 ? -8.889 21.134 5.278 1.00 54.19 92 GLU A O 1
ATOM 777 N N . GLU A 1 93 ? -6.674 21.335 5.533 1.00 52.75 93 GLU A N 1
ATOM 778 C CA . GLU A 1 93 ? -6.651 22.805 5.460 1.00 52.75 93 GLU A CA 1
ATOM 779 C C . GLU A 1 93 ? -6.572 23.285 4.003 1.00 52.75 93 GLU A C 1
ATOM 781 O O . GLU A 1 93 ? -7.284 24.212 3.618 1.00 52.75 93 GLU A O 1
ATOM 786 N N . LEU A 1 94 ? -5.825 22.572 3.152 1.00 57.06 94 LEU A N 1
ATOM 787 C CA . LEU A 1 94 ? -5.796 22.780 1.699 1.00 57.06 94 LEU A CA 1
ATOM 788 C C . LEU A 1 94 ? -7.163 22.560 1.033 1.00 57.06 94 LEU A C 1
ATOM 790 O O . LEU A 1 94 ? -7.536 23.317 0.136 1.00 57.06 94 LEU A O 1
ATOM 794 N N . GLU A 1 95 ? -7.930 21.557 1.472 1.00 57.50 95 GLU A N 1
ATOM 795 C CA . GLU A 1 95 ? -9.295 21.332 0.978 1.00 57.50 95 GLU A CA 1
ATOM 796 C C . GLU A 1 95 ? -10.273 22.433 1.418 1.00 57.50 95 GLU A C 1
ATOM 798 O O . GLU A 1 95 ? -11.191 22.765 0.668 1.00 57.50 95 GLU A O 1
ATOM 803 N N . LYS A 1 96 ? -10.068 23.037 2.597 1.00 57.66 96 LYS A N 1
ATOM 804 C CA . LYS A 1 96 ? -10.876 24.168 3.084 1.00 57.66 96 LYS A CA 1
ATOM 805 C C . LYS A 1 96 ? -10.586 25.481 2.368 1.00 57.66 96 LYS A C 1
ATOM 807 O O . LYS A 1 96 ? -11.500 26.277 2.225 1.00 57.66 96 LYS A O 1
ATOM 812 N N . GLU A 1 97 ? -9.356 25.709 1.919 1.00 56.25 97 GLU A N 1
ATOM 813 C CA . GLU A 1 97 ? -8.980 26.913 1.159 1.00 56.25 97 GLU A CA 1
ATOM 814 C C . GLU A 1 97 ? -9.465 26.875 -0.308 1.00 56.25 97 GLU A C 1
ATOM 816 O O . GLU A 1 97 ? -9.428 27.888 -1.007 1.00 56.25 97 GLU A O 1
ATOM 821 N N . LEU A 1 98 ? -9.931 25.717 -0.797 1.00 56.88 98 LEU A N 1
ATOM 822 C CA . LEU A 1 98 ? -10.427 25.548 -2.170 1.00 56.88 98 LEU A CA 1
ATOM 823 C C . LEU A 1 98 ? -11.946 25.790 -2.325 1.00 56.88 98 LEU A C 1
ATOM 825 O O . LEU A 1 98 ? -12.431 25.852 -3.459 1.00 56.88 98 LEU A O 1
ATOM 829 N N . TYR A 1 99 ? -12.691 25.919 -1.222 1.00 42.28 99 TYR A N 1
ATOM 830 C CA . TYR A 1 99 ? -14.149 26.114 -1.187 1.00 42.28 99 TYR A CA 1
ATOM 831 C C . TYR A 1 99 ? -14.545 27.362 -0.396 1.00 42.28 99 TYR A C 1
ATOM 833 O O . TYR A 1 99 ? -15.538 28.007 -0.810 1.00 42.28 99 TYR A O 1
#

Foldseek 3Di:
DDDPPPPDPCSPPDPVVVVVVVVVVVVCVVPVVVVVLCQQQVPPCNVVPPNLVVQLVVDDPPCSPPVSVVVSVVSVVVCCVVVPPDDPPPPPVVVVVVD

pLDDT: mean 82.09, std 16.69, range [39.03, 96.44]

Radius of gyration: 19.58 Å; chains: 1; bounding box: 33×59×42 Å

InterPro domains:
  IPR019564 Mitochondrial outer membrane transport complex Sam37/metaxin, N-terminal domain [PF10568] (5-72)
  IPR050931 Mitochondrial Protein Transport Metaxin [PTHR12289] (6-96)

Organism: Sapajus apella (NCBI:txid9515)

Secondary structure (DSSP, 8-state):
-------STTTT--HHHHHHHHHHHHHHHHHTHHHHHIIIIISHHHIIIIIHHHHHHHSPTTHHHHHHHHHHHHHHHHHHHHHTT-----HHHHHHTT-

Sequence (99 aa):
MFPLQKYNADYDLSARQGADTLAFMSLLEEKLLPVLVHTFWIDTKNYVEVTRKWYAEAMPFPLNFFLPGRMQRQYMERLQLLSGEHRPEDEEELEKELY